Protein AF-A0A351BKU8-F1 (afdb_monomer_lite)

Foldseek 3Di:
DVVPVVVVLVVVLVVLVVVVVVLVVVVVQQVVLVVVLVVPDDPDDPDPVVSLVSGDPLQSVQVVCVVVVHPRDRDDRPCVVVSVVVVVVSVVVVVVVVVVVVVVVVVVVVD

Sequence (111 aa):
GSNSLALVMTLIIAAVYLLGALEILEFRRATSSLAEALAAIPAALPTLVDWLGRLHPSLQNPVRLRIEGERSGLPGPALTPYLVGLLVMLGMLGTFLGMVVTLDGAVAALR

Secondary structure (DSSP, 8-state):
--HHHHHHHHHHHHHHHHHHHHHHHHHHHHHHHHHHHHHT--SS-S-HHHHHTTS-HHHHHHHHHHHTT--PPP---SSHHHHHHHHHHHHHHHHHHHHHHHHHHHHHHT-

Radius of gyration: 23.95 Å; chains: 1; bounding box: 50×16×70 Å

Structure (mmCIF, N/CA/C/O backbone):
data_AF-A0A351BKU8-F1
#
_entry.id   AF-A0A351BKU8-F1
#
loop_
_atom_site.group_PDB
_atom_site.id
_atom_site.type_symbol
_atom_site.label_atom_id
_atom_site.label_alt_id
_atom_site.label_comp_id
_atom_site.label_asym_id
_atom_site.label_entity_id
_atom_site.label_seq_id
_atom_site.pdbx_PDB_ins_code
_atom_site.Cartn_x
_atom_site.Cartn_y
_atom_site.Cartn_z
_atom_site.occupancy
_atom_site.B_iso_or_equiv
_atom_site.auth_seq_id
_atom_site.auth_comp_id
_atom_site.auth_asym_id
_atom_site.auth_atom_id
_atom_site.pdbx_PDB_model_num
ATOM 1 N N . GLY A 1 1 ? 9.677 -3.053 -34.522 1.00 53.66 1 GLY A N 1
ATOM 2 C CA . GLY A 1 1 ? 8.796 -3.629 -33.487 1.00 53.66 1 GLY A CA 1
ATOM 3 C C . GLY A 1 1 ? 9.095 -3.108 -32.090 1.00 53.66 1 GLY A C 1
ATOM 4 O O . GLY A 1 1 ? 9.066 -3.898 -31.164 1.00 53.66 1 GLY A O 1
ATOM 5 N N . SER A 1 2 ? 9.352 -1.806 -31.908 1.00 58.47 2 SER A N 1
ATOM 6 C CA . SER A 1 2 ? 9.726 -1.218 -30.606 1.00 58.47 2 SER A CA 1
ATOM 7 C C . SER A 1 2 ? 8.540 -0.955 -29.664 1.00 58.47 2 SER A C 1
ATOM 9 O O . SER A 1 2 ? 8.743 -0.735 -28.476 1.00 58.47 2 SER A O 1
ATOM 11 N N . ASN A 1 3 ? 7.300 -1.001 -30.163 1.00 68.62 3 ASN A N 1
ATOM 12 C CA . ASN A 1 3 ? 6.118 -0.641 -29.376 1.00 68.62 3 ASN A CA 1
ATOM 13 C C . ASN A 1 3 ? 5.572 -1.788 -28.503 1.00 68.62 3 ASN A C 1
ATOM 15 O O . ASN A 1 3 ? 4.919 -1.533 -27.498 1.00 68.62 3 ASN A O 1
ATOM 19 N N . SER A 1 4 ? 5.833 -3.053 -28.853 1.00 82.06 4 SER A N 1
ATOM 20 C CA . SER A 1 4 ? 5.276 -4.199 -28.115 1.00 82.06 4 SER A CA 1
ATOM 21 C C . SER A 1 4 ? 5.883 -4.342 -26.719 1.00 82.06 4 SER A C 1
ATOM 23 O O . SER A 1 4 ? 5.154 -4.583 -25.763 1.00 82.06 4 SER A O 1
ATOM 25 N N . LEU A 1 5 ? 7.197 -4.144 -26.583 1.00 80.12 5 LEU A N 1
ATOM 26 C CA . LEU A 1 5 ? 7.888 -4.238 -25.295 1.00 80.12 5 LEU A CA 1
ATOM 27 C C . LEU A 1 5 ? 7.451 -3.117 -24.344 1.00 80.12 5 LEU A C 1
ATOM 29 O O . LEU A 1 5 ? 7.137 -3.387 -23.186 1.00 80.12 5 LEU A O 1
ATOM 33 N N . ALA A 1 6 ? 7.359 -1.883 -24.847 1.00 81.00 6 ALA A N 1
ATOM 34 C CA . ALA A 1 6 ? 6.854 -0.751 -24.076 1.00 81.00 6 ALA A CA 1
ATOM 35 C C . ALA A 1 6 ? 5.416 -1.002 -23.588 1.00 81.00 6 ALA A C 1
ATOM 37 O O . ALA A 1 6 ? 5.142 -0.842 -22.401 1.00 81.00 6 ALA A O 1
ATOM 38 N N . LEU A 1 7 ? 4.534 -1.494 -24.469 1.00 87.00 7 LEU A N 1
ATOM 39 C CA . LEU A 1 7 ? 3.160 -1.874 -24.123 1.00 87.00 7 LEU A CA 1
ATOM 40 C C . LEU A 1 7 ? 3.097 -2.926 -23.012 1.00 87.00 7 LEU A C 1
ATOM 42 O O . LEU A 1 7 ? 2.325 -2.769 -22.067 1.00 87.00 7 LEU A O 1
ATOM 46 N N . VAL A 1 8 ? 3.916 -3.979 -23.099 1.00 88.00 8 VAL A N 1
ATOM 47 C CA . VAL A 1 8 ? 3.980 -5.023 -22.066 1.00 88.00 8 VAL A CA 1
ATOM 48 C C . VAL A 1 8 ? 4.427 -4.432 -20.730 1.00 88.00 8 VAL A C 1
ATOM 50 O O . VAL A 1 8 ? 3.793 -4.701 -19.711 1.00 88.00 8 VAL A O 1
ATOM 53 N N . MET A 1 9 ? 5.457 -3.580 -20.716 1.00 83.44 9 MET A N 1
ATOM 54 C CA . MET A 1 9 ? 5.901 -2.925 -19.481 1.00 83.44 9 MET A CA 1
ATOM 55 C C . MET A 1 9 ? 4.814 -2.027 -18.885 1.00 83.44 9 MET A C 1
ATOM 57 O O . MET A 1 9 ? 4.569 -2.096 -17.682 1.00 83.44 9 MET A O 1
ATOM 61 N N . THR A 1 10 ? 4.115 -1.234 -19.704 1.00 88.31 10 THR A N 1
ATOM 62 C CA . THR A 1 10 ? 2.995 -0.405 -19.234 1.00 88.31 10 THR A CA 1
ATOM 63 C C . THR A 1 10 ? 1.880 -1.257 -18.631 1.00 88.31 10 THR A C 1
ATOM 65 O O . THR A 1 10 ? 1.349 -0.905 -17.580 1.00 88.31 10 THR A O 1
ATOM 68 N N . LEU A 1 11 ? 1.557 -2.398 -19.247 1.00 91.81 11 LEU A N 1
ATOM 69 C CA . LEU A 1 11 ? 0.528 -3.306 -18.743 1.00 91.81 11 LEU A CA 1
ATOM 70 C C . LEU A 1 11 ? 0.920 -3.920 -17.390 1.00 91.81 11 LEU A C 1
ATOM 72 O O . LEU A 1 11 ? 0.090 -3.990 -16.486 1.00 91.81 11 LEU A O 1
ATOM 76 N N . ILE A 1 12 ? 2.190 -4.310 -17.226 1.00 89.81 12 ILE A N 1
ATOM 77 C CA . ILE A 1 12 ? 2.714 -4.824 -15.952 1.00 89.81 12 ILE A CA 1
ATOM 78 C C . ILE A 1 12 ? 2.630 -3.740 -14.872 1.00 89.81 12 ILE A C 1
ATOM 80 O O . ILE A 1 12 ? 2.119 -4.002 -13.786 1.00 89.81 12 ILE A O 1
ATOM 84 N N . ILE A 1 13 ? 3.069 -2.513 -15.172 1.00 87.69 13 ILE A N 1
ATOM 85 C CA . ILE A 1 13 ? 2.996 -1.385 -14.231 1.00 87.69 13 ILE A CA 1
ATOM 86 C C . ILE A 1 13 ? 1.540 -1.129 -13.816 1.00 87.69 13 ILE A C 1
ATOM 88 O O . ILE A 1 13 ? 1.249 -1.012 -12.625 1.00 87.69 13 ILE A O 1
ATOM 92 N N . ALA A 1 14 ? 0.612 -1.096 -14.777 1.00 91.31 14 ALA A N 1
ATOM 93 C CA . ALA A 1 14 ? -0.810 -0.898 -14.510 1.00 91.31 14 ALA A CA 1
ATOM 94 C C . ALA A 1 14 ? -1.392 -2.004 -13.612 1.00 91.31 14 ALA A C 1
ATOM 96 O O . ALA A 1 14 ? -2.110 -1.703 -12.659 1.00 91.31 14 ALA A O 1
ATOM 97 N N . ALA A 1 15 ? -1.045 -3.271 -13.865 1.00 90.75 15 ALA A N 1
ATOM 98 C CA . ALA A 1 15 ? -1.482 -4.398 -13.044 1.00 90.75 15 ALA A CA 1
ATOM 99 C C . ALA A 1 15 ? -0.975 -4.293 -11.594 1.00 90.75 15 ALA A C 1
ATOM 101 O O . ALA A 1 15 ? -1.734 -4.522 -10.653 1.00 90.75 15 ALA A O 1
ATOM 102 N N . VAL A 1 16 ? 0.282 -3.888 -11.399 1.00 89.00 16 VAL A N 1
ATOM 103 C CA . VAL A 1 16 ? 0.878 -3.701 -10.065 1.00 89.00 16 VAL A CA 1
ATOM 104 C C . VAL A 1 16 ? 0.189 -2.569 -9.299 1.00 89.00 16 VAL A C 1
ATOM 106 O O . VAL A 1 16 ? -0.109 -2.722 -8.113 1.00 89.00 16 VAL A O 1
ATOM 109 N N . TYR A 1 17 ? -0.145 -1.464 -9.973 1.00 86.81 17 TYR A N 1
ATOM 110 C CA . TYR A 1 17 ? -0.938 -0.390 -9.369 1.00 86.81 17 TYR A CA 1
ATOM 111 C C . TYR A 1 17 ? -2.345 -0.843 -8.973 1.00 86.81 17 TYR A C 1
ATOM 113 O O . TYR A 1 17 ? -2.809 -0.497 -7.887 1.00 86.81 17 TYR A O 1
ATOM 121 N N . LEU A 1 18 ? -3.012 -1.637 -9.814 1.00 89.62 18 LEU A N 1
ATOM 122 C CA . LEU A 1 18 ? -4.325 -2.216 -9.512 1.00 89.62 18 LEU A CA 1
ATOM 123 C C . LEU A 1 18 ? -4.282 -3.097 -8.259 1.00 89.62 18 LEU A C 1
ATOM 125 O O . LEU A 1 18 ? -5.140 -2.957 -7.388 1.00 89.62 18 LEU A O 1
ATOM 129 N N . LEU A 1 19 ? -3.261 -3.947 -8.126 1.00 88.00 19 LEU A N 1
ATOM 130 C CA . LEU A 1 19 ? -3.063 -4.772 -6.931 1.00 88.00 19 LEU A CA 1
ATOM 131 C C . LEU A 1 19 ? -2.882 -3.916 -5.669 1.00 88.00 19 LEU A C 1
ATOM 133 O O . LEU A 1 19 ? -3.504 -4.195 -4.645 1.00 88.00 19 LEU A O 1
ATOM 137 N N . GLY A 1 20 ? -2.099 -2.836 -5.750 1.00 85.06 20 GLY A N 1
ATOM 138 C CA . GLY A 1 20 ? -1.934 -1.900 -4.633 1.00 85.06 20 GLY A CA 1
ATOM 139 C C . GLY A 1 20 ? -3.229 -1.164 -4.279 1.00 85.06 20 GLY A C 1
ATOM 140 O O . GLY A 1 20 ? -3.553 -1.002 -3.105 1.00 85.06 20 GLY A O 1
ATOM 141 N N . ALA A 1 21 ? -4.016 -0.764 -5.280 1.00 85.19 21 ALA A N 1
ATOM 142 C CA . ALA A 1 21 ? -5.305 -0.112 -5.060 1.00 85.19 21 ALA A CA 1
ATOM 143 C C . ALA A 1 21 ? -6.313 -1.035 -4.352 1.00 85.19 21 ALA A C 1
ATOM 145 O O . ALA A 1 21 ? -7.027 -0.584 -3.453 1.00 85.19 21 ALA A O 1
ATOM 146 N N . LEU A 1 22 ? -6.344 -2.323 -4.715 1.00 85.12 22 LEU A N 1
ATOM 147 C CA . LEU A 1 22 ? -7.181 -3.326 -4.050 1.00 85.12 22 LEU A CA 1
ATOM 148 C C . LEU A 1 22 ? -6.775 -3.5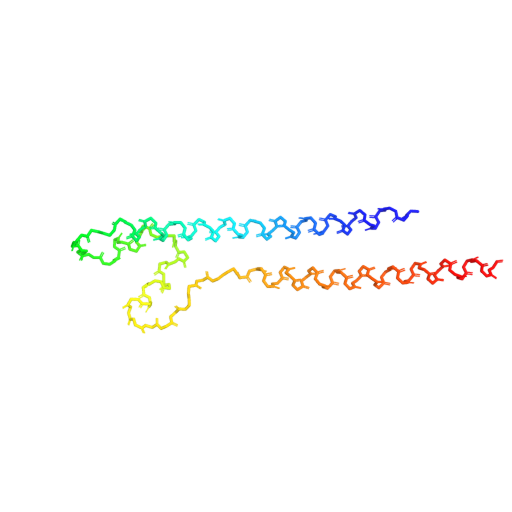25 -2.585 1.00 85.12 22 LEU A C 1
ATOM 150 O O . LEU A 1 22 ? -7.643 -3.559 -1.715 1.00 85.12 22 LEU A O 1
ATOM 154 N N . GLU A 1 23 ? -5.475 -3.578 -2.291 1.00 84.56 23 GLU A N 1
ATOM 155 C CA . GLU A 1 23 ? -4.992 -3.665 -0.910 1.00 84.56 23 GLU A CA 1
ATOM 156 C C . GLU A 1 23 ? -5.415 -2.445 -0.078 1.00 84.56 23 GLU A C 1
ATOM 158 O O . GLU A 1 23 ? -5.896 -2.592 1.047 1.00 84.56 23 GLU A O 1
ATOM 163 N N . ILE A 1 24 ? -5.284 -1.236 -0.632 1.00 83.38 24 ILE A N 1
ATOM 164 C CA . ILE A 1 24 ? -5.694 -0.002 0.053 1.00 83.38 24 ILE A CA 1
ATOM 165 C C . ILE A 1 24 ? -7.201 -0.011 0.334 1.00 83.38 24 ILE A C 1
ATOM 167 O O . ILE A 1 24 ? -7.632 0.483 1.379 1.00 83.38 24 ILE A O 1
ATOM 171 N N . LEU A 1 25 ? -8.013 -0.562 -0.572 1.00 82.88 25 LEU A N 1
ATOM 172 C CA . LEU A 1 25 ? -9.456 -0.670 -0.371 1.00 82.88 25 LEU A CA 1
ATOM 173 C C . LEU A 1 25 ? -9.791 -1.611 0.794 1.00 82.88 25 LEU A C 1
ATOM 175 O O . LEU A 1 25 ? -10.595 -1.246 1.652 1.00 82.88 25 LEU A O 1
ATOM 179 N N . GLU A 1 26 ? -9.143 -2.774 0.866 1.00 82.25 26 GLU A N 1
ATOM 180 C CA . GLU A 1 26 ? -9.290 -3.713 1.986 1.00 82.25 26 GLU A CA 1
ATOM 181 C C . GLU A 1 26 ? -8.814 -3.097 3.310 1.00 82.25 26 GLU A C 1
ATOM 183 O O . GLU A 1 26 ? -9.522 -3.143 4.319 1.00 82.25 26 GLU A O 1
ATOM 188 N N . PHE A 1 27 ? -7.669 -2.410 3.304 1.00 81.25 27 PHE A N 1
ATOM 189 C CA . PHE A 1 27 ? -7.168 -1.694 4.478 1.00 81.25 27 PHE A CA 1
ATOM 190 C C . PHE A 1 27 ? -8.141 -0.602 4.953 1.00 81.25 27 PHE A C 1
ATOM 192 O O . PHE A 1 27 ? -8.367 -0.438 6.158 1.00 81.25 27 PHE A O 1
ATOM 199 N N . ARG A 1 28 ? -8.772 0.124 4.018 1.00 79.81 28 ARG A N 1
ATOM 200 C CA . ARG A 1 28 ? -9.805 1.122 4.334 1.00 79.81 28 ARG A CA 1
ATOM 201 C C . ARG A 1 28 ? -11.046 0.482 4.947 1.00 79.81 28 ARG A C 1
ATOM 203 O O . ARG A 1 28 ? -11.545 1.035 5.920 1.00 79.81 28 ARG A O 1
ATOM 210 N N . ARG A 1 29 ? -11.509 -0.666 4.437 1.00 80.56 29 ARG A N 1
ATOM 211 C CA . ARG A 1 29 ? -12.653 -1.410 5.006 1.00 80.56 29 ARG A CA 1
ATOM 212 C C . ARG A 1 29 ? -12.375 -1.881 6.430 1.00 80.56 29 ARG A C 1
ATOM 214 O O . ARG A 1 29 ? -13.212 -1.721 7.314 1.00 80.56 29 ARG A O 1
ATOM 221 N N . ALA A 1 30 ? -11.182 -2.421 6.673 1.00 80.88 30 ALA A N 1
ATOM 222 C CA . ALA A 1 30 ? -10.776 -2.809 8.017 1.00 80.88 30 ALA A CA 1
ATOM 223 C C . ALA A 1 30 ? -10.763 -1.584 8.951 1.00 80.88 30 ALA A C 1
ATOM 225 O O . ALA A 1 30 ? -11.404 -1.596 10.002 1.00 80.88 30 ALA A O 1
ATOM 226 N N . THR A 1 31 ? -10.117 -0.493 8.534 1.00 80.81 31 THR A N 1
ATOM 227 C CA . THR A 1 31 ? -10.022 0.739 9.333 1.00 80.81 31 THR A CA 1
ATOM 228 C C . THR A 1 31 ? -11.389 1.384 9.592 1.00 80.81 31 THR A C 1
ATOM 230 O O . THR A 1 31 ? -11.628 1.861 10.701 1.00 80.81 31 THR A O 1
ATOM 233 N N . SER A 1 32 ? -12.312 1.370 8.623 1.00 78.69 32 SER A N 1
ATOM 234 C CA . SER A 1 32 ? -13.665 1.904 8.822 1.00 78.69 32 SER A CA 1
ATOM 235 C C . SER A 1 32 ? -14.460 1.071 9.823 1.00 78.69 32 SER A C 1
ATOM 237 O O . SER A 1 32 ? -15.081 1.652 10.706 1.00 78.69 32 SER A O 1
ATOM 239 N N . SER A 1 33 ? -14.363 -0.266 9.770 1.00 81.06 33 SER A N 1
ATOM 240 C CA . SER A 1 33 ? -15.017 -1.140 10.759 1.00 81.06 33 SER A CA 1
ATOM 241 C C . SER A 1 33 ? -14.545 -0.850 12.189 1.00 81.06 33 SER A C 1
ATOM 243 O O . SER A 1 33 ? -15.334 -0.873 13.130 1.00 81.06 33 SER A O 1
ATOM 245 N N . LEU A 1 34 ? -13.264 -0.502 12.350 1.00 79.88 34 LEU A N 1
ATOM 246 C CA . LEU A 1 34 ? -12.698 -0.099 13.632 1.00 79.88 34 LEU A CA 1
ATOM 247 C C . LEU A 1 34 ? -13.233 1.257 14.092 1.00 79.88 34 LEU A C 1
ATOM 249 O O . LEU A 1 34 ? -13.626 1.387 15.248 1.00 79.88 34 LEU A O 1
ATOM 253 N N . ALA A 1 35 ? -13.276 2.247 13.196 1.00 81.19 35 ALA A N 1
ATOM 254 C CA . ALA A 1 35 ? -13.815 3.571 13.498 1.00 81.19 35 ALA A CA 1
ATOM 255 C C . ALA A 1 35 ? -15.298 3.508 13.903 1.00 81.19 35 ALA A C 1
ATOM 257 O O . ALA A 1 35 ? -15.691 4.127 14.891 1.00 81.19 35 ALA A O 1
ATOM 258 N N . GLU A 1 36 ? -16.103 2.718 13.191 1.00 83.38 36 GLU A N 1
ATOM 259 C CA . GLU A 1 36 ? -17.515 2.490 13.510 1.00 83.38 36 GLU A CA 1
ATOM 260 C C . GLU A 1 36 ? -17.687 1.777 14.858 1.00 83.38 36 GLU A C 1
ATOM 262 O O . GLU A 1 36 ? -18.473 2.221 15.696 1.00 83.38 36 GLU A O 1
ATOM 267 N N . ALA A 1 37 ? -16.916 0.715 15.117 1.00 81.12 37 ALA A N 1
ATOM 268 C CA . ALA A 1 37 ? -16.976 -0.012 16.385 1.00 81.12 37 ALA A CA 1
ATOM 269 C C . ALA A 1 37 ? -16.551 0.850 17.586 1.00 81.12 37 ALA A C 1
ATOM 271 O O . ALA A 1 37 ? -17.129 0.708 18.664 1.00 81.12 37 ALA A O 1
ATOM 272 N N . LEU A 1 38 ? -15.574 1.749 17.404 1.00 81.44 38 LEU A N 1
ATOM 273 C CA . LEU A 1 38 ? -15.148 2.734 18.406 1.00 81.44 38 LEU A CA 1
ATOM 274 C C . LEU A 1 38 ? -16.208 3.814 18.653 1.00 81.44 38 LEU A C 1
ATOM 276 O O . LEU A 1 38 ? -16.424 4.205 19.797 1.00 81.44 38 LEU A O 1
ATOM 280 N N . ALA A 1 39 ? -16.885 4.289 17.606 1.00 81.06 39 ALA A N 1
ATOM 281 C CA . ALA A 1 39 ? -17.957 5.274 17.741 1.00 81.06 39 ALA A CA 1
ATOM 282 C C . ALA A 1 39 ? -19.203 4.692 18.434 1.00 81.06 39 ALA A C 1
ATOM 284 O O . ALA A 1 39 ? -19.924 5.411 19.122 1.00 81.06 39 ALA A O 1
ATOM 285 N 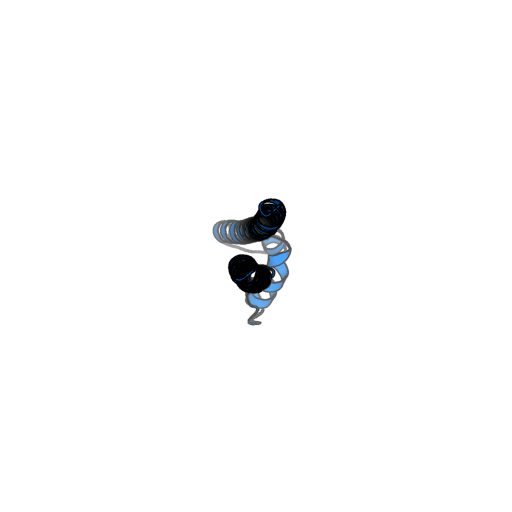N . ALA A 1 40 ? -19.441 3.388 18.279 1.00 79.44 40 ALA A N 1
ATOM 286 C CA . ALA A 1 40 ? -20.591 2.676 18.826 1.00 79.44 40 ALA A CA 1
ATOM 287 C C . ALA A 1 40 ? -20.293 1.926 20.142 1.00 79.44 40 ALA A C 1
ATOM 289 O O . ALA A 1 40 ? -20.928 0.903 20.410 1.00 79.44 40 ALA A O 1
ATOM 290 N N . ILE A 1 41 ? -19.334 2.393 20.955 1.00 76.88 41 ILE A N 1
ATOM 291 C CA . ILE A 1 41 ? -19.008 1.800 22.265 1.00 76.88 41 ILE A CA 1
ATOM 292 C C . ILE A 1 41 ? -20.142 2.095 23.268 1.00 76.88 41 ILE A C 1
ATOM 294 O O . ILE A 1 41 ? -20.344 3.256 23.629 1.00 76.88 41 ILE A O 1
ATOM 298 N N . PRO A 1 42 ? -20.892 1.083 23.751 1.00 71.81 42 PRO A N 1
ATOM 299 C CA . PRO A 1 42 ? -21.879 1.292 24.807 1.00 71.81 42 PRO A CA 1
ATOM 300 C C . PRO A 1 42 ? -21.216 1.618 26.155 1.00 71.81 42 PRO A C 1
ATOM 302 O O . PRO A 1 42 ? -20.120 1.154 26.454 1.00 71.81 42 PRO A O 1
ATOM 305 N N . ALA A 1 43 ? -21.912 2.376 27.009 1.00 66.62 43 ALA A N 1
ATOM 306 C CA . ALA A 1 43 ? -21.411 2.786 28.329 1.00 66.62 43 ALA A CA 1
ATOM 307 C C . ALA A 1 43 ? -21.143 1.607 29.290 1.00 66.62 43 ALA A C 1
ATOM 309 O O . ALA A 1 43 ? -20.357 1.735 30.225 1.00 66.62 43 ALA A O 1
ATOM 310 N N . ALA A 1 44 ? -21.769 0.454 29.042 1.00 65.81 44 ALA A N 1
ATOM 311 C CA . ALA A 1 44 ? -21.456 -0.813 29.686 1.00 65.81 44 ALA A CA 1
ATOM 312 C C . ALA A 1 44 ? -21.148 -1.847 28.596 1.00 65.81 44 ALA A C 1
ATOM 314 O O . ALA A 1 44 ? -22.045 -2.231 27.845 1.00 65.81 44 ALA A O 1
ATO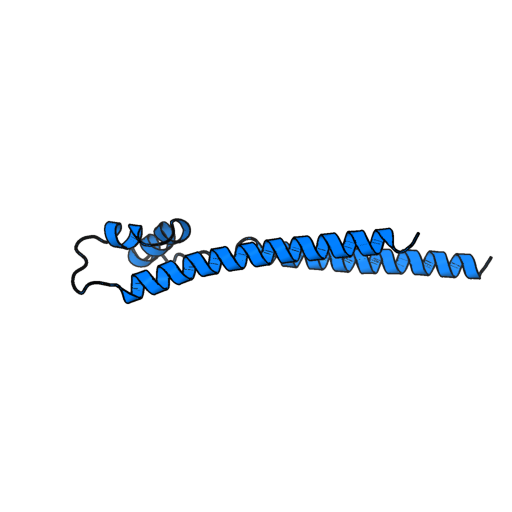M 315 N N . LEU A 1 45 ? -19.889 -2.286 28.494 1.00 68.94 45 LEU A N 1
ATOM 316 C CA . LEU A 1 45 ? -19.510 -3.454 27.694 1.00 68.94 45 LEU A CA 1
ATOM 317 C C . LEU A 1 45 ? -19.603 -4.698 28.588 1.00 68.94 45 LEU A C 1
ATOM 319 O O . LEU A 1 45 ? -18.707 -4.910 29.404 1.00 68.94 45 LEU A O 1
ATOM 323 N N . PRO A 1 46 ? -20.649 -5.532 28.457 1.00 67.00 46 PRO A N 1
ATOM 324 C CA . PRO A 1 46 ? -20.744 -6.759 29.239 1.00 67.00 46 PRO A CA 1
ATOM 325 C C . PRO A 1 46 ? -19.710 -7.802 28.795 1.00 67.00 46 PRO A C 1
ATOM 327 O O . PRO A 1 46 ? -19.280 -8.623 29.601 1.00 67.00 46 PRO A O 1
ATOM 330 N N . THR A 1 47 ? -19.297 -7.802 27.522 1.00 76.75 47 THR A N 1
ATOM 331 C CA . THR A 1 47 ? -18.341 -8.787 27.000 1.00 76.75 47 THR A CA 1
ATOM 332 C C . THR A 1 47 ? -17.516 -8.205 25.857 1.00 76.75 47 THR A C 1
ATOM 334 O O . THR A 1 47 ? -18.050 -7.701 24.871 1.00 76.75 47 THR A O 1
ATOM 337 N N . LEU A 1 48 ? -16.189 -8.299 25.976 1.00 77.12 48 LEU A N 1
ATOM 338 C CA . LEU A 1 48 ? -15.255 -7.816 24.957 1.00 77.12 48 LEU A CA 1
ATOM 339 C C . LEU A 1 48 ? -15.383 -8.593 23.633 1.00 77.12 48 LEU A C 1
ATOM 341 O O . LEU A 1 48 ? -15.189 -8.024 22.562 1.00 77.12 48 LEU A O 1
ATOM 345 N N . VAL A 1 49 ? -15.746 -9.878 23.705 1.00 79.56 49 VAL A N 1
ATOM 346 C CA . VAL A 1 49 ? -15.884 -10.772 22.543 1.00 79.56 49 VAL A CA 1
ATOM 347 C C . VAL A 1 49 ? -16.997 -10.326 21.589 1.00 79.56 49 VAL A C 1
ATOM 349 O O . VAL A 1 49 ? -16.795 -10.338 20.377 1.00 79.56 49 VAL A O 1
ATOM 352 N N . ASP A 1 50 ? -18.125 -9.846 22.120 1.00 81.12 50 ASP A N 1
ATOM 353 C CA . ASP A 1 50 ? -19.269 -9.396 21.314 1.00 81.12 50 ASP A CA 1
ATOM 354 C C . ASP A 1 50 ? -18.964 -8.091 20.578 1.00 81.12 50 ASP A C 1
ATOM 356 O O . ASP A 1 50 ? -19.430 -7.861 19.461 1.00 81.12 50 ASP A O 1
ATOM 360 N N . TRP A 1 51 ? -18.155 -7.229 21.198 1.00 82.38 51 TRP A N 1
ATOM 361 C CA . TRP A 1 51 ? -17.674 -6.006 20.566 1.00 82.38 51 TRP A CA 1
ATOM 362 C C . TRP A 1 51 ? -16.588 -6.304 19.521 1.00 82.38 51 TRP A C 1
ATOM 364 O O . TRP A 1 51 ? -16.663 -5.789 18.406 1.00 82.38 51 TRP A O 1
ATOM 374 N N . LEU A 1 52 ? -15.642 -7.205 19.825 1.00 81.94 52 LEU A N 1
ATOM 375 C CA . LEU A 1 52 ? -14.636 -7.689 18.870 1.00 81.94 52 LEU A CA 1
ATOM 376 C C . LEU A 1 52 ? -15.283 -8.331 17.634 1.00 81.94 52 LEU A C 1
ATOM 378 O O . LEU A 1 52 ? -14.797 -8.127 16.527 1.00 81.94 52 LEU A O 1
ATOM 382 N N . GLY A 1 53 ? -16.401 -9.045 17.792 1.00 79.88 53 GLY A N 1
ATOM 383 C CA . GLY A 1 53 ? -17.133 -9.662 16.681 1.00 79.88 53 GLY A CA 1
ATOM 384 C C . GLY A 1 53 ? -17.665 -8.674 15.632 1.00 79.88 53 GLY A C 1
ATOM 385 O O . GLY A 1 53 ? -17.941 -9.082 14.507 1.00 79.88 53 GLY A O 1
ATOM 386 N N . ARG A 1 54 ? -17.774 -7.377 15.962 1.00 79.50 54 ARG A N 1
ATOM 387 C CA . ARG A 1 54 ? -18.180 -6.311 15.023 1.00 79.50 54 ARG A CA 1
ATOM 388 C C . ARG A 1 54 ? -17.022 -5.773 14.183 1.00 79.50 54 ARG A C 1
ATOM 390 O O . ARG A 1 54 ? -17.254 -5.091 13.189 1.00 79.50 54 ARG A O 1
ATOM 397 N N . LEU A 1 55 ? -15.784 -6.056 14.583 1.00 80.31 55 LEU A N 1
ATOM 398 C CA . LEU A 1 55 ? -14.590 -5.665 13.846 1.00 80.31 55 LEU A CA 1
ATOM 399 C C . LEU A 1 55 ? -14.314 -6.646 12.711 1.00 80.31 55 LEU A C 1
ATOM 401 O O . LEU A 1 55 ? -14.586 -7.846 12.816 1.00 80.31 55 LEU A O 1
ATOM 405 N N . HIS A 1 56 ? -13.676 -6.144 11.654 1.00 77.88 56 HIS A N 1
ATOM 406 C CA . HIS A 1 56 ? -13.165 -6.993 10.585 1.00 77.88 56 HIS A CA 1
ATOM 407 C C . HIS A 1 56 ? -12.261 -8.113 11.153 1.00 77.88 56 HIS A C 1
ATOM 409 O O . HIS A 1 56 ? -11.434 -7.824 12.025 1.00 77.88 56 HIS A O 1
ATOM 415 N N . PRO A 1 57 ? -12.347 -9.371 10.668 1.00 78.81 57 PRO A N 1
ATOM 416 C CA . PRO A 1 57 ? -11.593 -10.507 11.216 1.00 78.81 57 PRO A CA 1
ATOM 417 C C . PRO A 1 57 ? -10.081 -10.275 11.327 1.00 78.81 57 PRO A C 1
ATOM 419 O O . PRO A 1 57 ? -9.452 -10.731 12.280 1.00 78.81 57 PRO A O 1
ATOM 422 N N . SER A 1 58 ? -9.498 -9.504 10.400 1.00 78.81 58 SER A N 1
ATOM 423 C CA . SER A 1 58 ? -8.074 -9.136 10.437 1.00 78.81 58 SER A CA 1
ATOM 424 C C . SER A 1 58 ? -7.685 -8.267 11.642 1.00 78.81 58 SER A C 1
ATOM 426 O O . SER A 1 58 ? -6.517 -8.249 12.022 1.00 78.81 58 SER A O 1
ATOM 428 N N . LEU A 1 59 ? -8.641 -7.562 12.257 1.00 76.06 59 LEU A N 1
ATOM 429 C CA . LEU A 1 59 ? -8.418 -6.650 13.380 1.00 76.06 59 LEU A CA 1
ATOM 430 C C . LEU A 1 59 ? -8.747 -7.255 14.747 1.00 76.06 59 LEU A C 1
ATOM 432 O O . LEU A 1 59 ? -8.270 -6.743 15.756 1.00 76.06 59 LEU A O 1
ATOM 436 N N . GLN A 1 60 ? -9.501 -8.353 14.810 1.00 81.69 60 GLN A N 1
ATOM 437 C CA . GLN A 1 60 ? -9.960 -8.922 16.083 1.00 81.69 60 GLN A CA 1
ATOM 438 C C . GLN A 1 60 ? -8.797 -9.363 16.986 1.00 81.69 60 GLN A C 1
ATOM 440 O O . GLN A 1 60 ? -8.730 -8.981 18.152 1.00 81.69 60 GLN A O 1
ATOM 445 N N . ASN A 1 61 ? -7.849 -10.133 16.445 1.00 78.81 61 ASN A N 1
ATOM 446 C CA . ASN A 1 61 ? -6.677 -10.602 17.189 1.00 78.81 61 ASN A CA 1
ATOM 447 C C . ASN A 1 61 ? -5.734 -9.461 17.643 1.00 78.81 61 ASN A C 1
ATOM 449 O O . ASN A 1 61 ? -5.421 -9.402 18.830 1.00 78.81 61 ASN A O 1
ATOM 453 N N . PRO A 1 62 ? -5.299 -8.530 16.768 1.00 79.38 62 PRO A N 1
ATOM 454 C CA . PRO A 1 62 ? -4.417 -7.437 17.183 1.00 79.38 62 PRO A CA 1
ATOM 455 C C . PRO A 1 62 ? -5.089 -6.458 18.158 1.00 79.38 62 PRO A C 1
ATOM 457 O O . PRO A 1 62 ? -4.424 -5.962 19.064 1.00 79.38 62 PRO A O 1
ATOM 460 N N . VAL A 1 63 ? -6.400 -6.210 18.035 1.00 80.25 63 VAL A N 1
ATOM 461 C CA . VAL A 1 63 ? -7.141 -5.386 19.006 1.00 80.25 63 VAL A CA 1
ATOM 462 C C . VAL 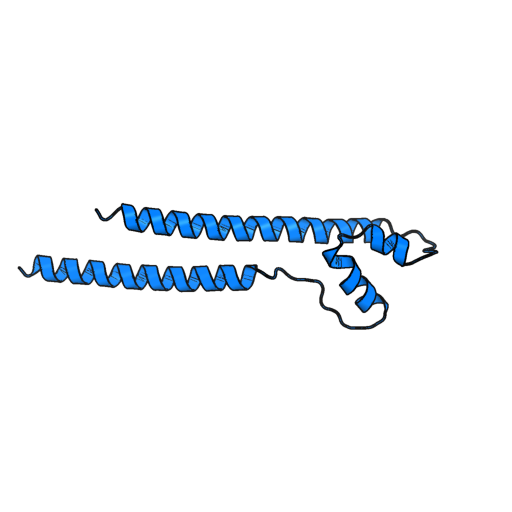A 1 63 ? -7.253 -6.096 20.356 1.00 80.25 63 VAL A C 1
ATOM 464 O O . VAL A 1 63 ? -7.005 -5.461 21.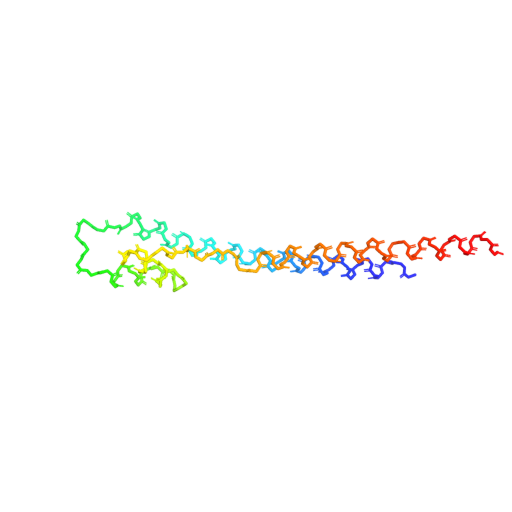378 1.00 80.25 63 VAL A O 1
ATOM 467 N N . ARG A 1 64 ? -7.539 -7.406 20.380 1.00 81.81 64 ARG A N 1
ATOM 468 C CA . ARG A 1 64 ? -7.552 -8.204 21.616 1.00 81.81 64 ARG A CA 1
ATOM 469 C C . ARG A 1 64 ? -6.207 -8.147 22.343 1.00 81.81 64 ARG A C 1
ATOM 471 O O . ARG A 1 64 ? -6.179 -7.748 23.501 1.00 81.81 64 ARG A O 1
ATOM 478 N N . LEU A 1 65 ? -5.107 -8.440 21.645 1.00 80.88 65 LEU A N 1
ATOM 479 C CA . LEU A 1 65 ? -3.754 -8.394 22.215 1.00 80.88 65 LEU A CA 1
ATOM 480 C C . LEU A 1 65 ? -3.421 -7.009 22.785 1.00 80.88 65 LEU A C 1
ATOM 482 O O . LEU A 1 65 ? -2.831 -6.895 23.855 1.00 80.88 65 LEU A O 1
ATOM 486 N N . ARG A 1 66 ? -3.855 -5.941 22.106 1.00 79.06 66 ARG A N 1
ATOM 487 C CA . ARG A 1 66 ? -3.623 -4.564 22.554 1.00 79.06 66 ARG A CA 1
ATOM 488 C C . ARG A 1 66 ? -4.436 -4.179 23.789 1.00 79.06 66 ARG A C 1
ATOM 490 O O . ARG A 1 66 ? -3.961 -3.368 24.581 1.00 79.06 66 ARG A O 1
ATOM 497 N N . ILE A 1 67 ? -5.624 -4.758 23.964 1.00 80.00 67 ILE A N 1
ATOM 498 C CA . ILE A 1 67 ? -6.447 -4.608 25.175 1.00 80.00 67 ILE A CA 1
ATOM 499 C C . ILE A 1 67 ? -5.875 -5.444 26.328 1.00 80.00 67 ILE A C 1
ATOM 501 O O . ILE A 1 67 ? -5.871 -4.987 27.466 1.00 80.00 67 ILE A O 1
ATOM 505 N N . GLU A 1 68 ? -5.325 -6.620 26.029 1.00 81.88 68 GLU A N 1
ATOM 506 C CA . GLU A 1 68 ? -4.632 -7.499 26.985 1.00 81.88 68 GLU A CA 1
ATOM 507 C C . GLU A 1 68 ? -3.245 -6.965 27.406 1.00 81.88 68 GLU A C 1
ATOM 509 O O . GLU A 1 68 ? -2.595 -7.534 28.279 1.00 81.88 68 GLU A O 1
ATOM 514 N N . GLY A 1 69 ? -2.805 -5.833 26.844 1.00 71.56 69 GLY A N 1
ATOM 515 C CA . GLY A 1 69 ? -1.565 -5.146 27.217 1.00 71.56 69 GLY A CA 1
ATOM 516 C C . GLY A 1 69 ? -0.336 -5.565 26.409 1.00 71.56 69 GLY A C 1
ATOM 517 O O . GLY A 1 69 ? 0.746 -5.003 26.605 1.00 71.56 69 GLY A O 1
ATOM 518 N N . GLU A 1 70 ? -0.481 -6.480 25.452 1.00 68.94 70 GLU A N 1
ATOM 519 C CA . GLU A 1 70 ? 0.580 -6.796 24.505 1.00 68.94 70 GLU A CA 1
ATOM 520 C C . GLU A 1 70 ? 0.653 -5.729 23.406 1.00 68.94 70 GLU A C 1
ATOM 522 O O . GLU A 1 70 ? -0.335 -5.370 22.759 1.00 68.94 70 GLU A O 1
ATOM 527 N N . ARG A 1 71 ? 1.854 -5.190 23.160 1.00 58.72 71 ARG A N 1
ATOM 528 C CA . ARG A 1 71 ? 2.087 -4.213 22.085 1.00 58.72 71 ARG A CA 1
ATOM 529 C C . ARG A 1 71 ? 2.040 -4.901 20.720 1.00 58.72 71 ARG A C 1
ATOM 531 O O . ARG A 1 71 ? 3.062 -5.085 20.070 1.00 58.72 71 ARG A O 1
ATOM 538 N N . SER A 1 72 ? 0.840 -5.225 20.260 1.00 62.38 72 SER A N 1
ATOM 539 C CA . SER A 1 72 ? 0.581 -5.615 18.880 1.00 62.38 72 SER A CA 1
ATOM 540 C C . SER A 1 72 ? 0.453 -4.359 18.014 1.00 62.38 72 SER A C 1
ATOM 542 O O . SER A 1 72 ? -0.275 -3.415 18.359 1.00 62.38 72 SER A O 1
ATOM 544 N N . GLY A 1 73 ? 1.213 -4.303 16.919 1.00 63.66 73 GLY A N 1
ATOM 545 C CA . GLY A 1 73 ? 0.989 -3.321 15.862 1.00 63.66 73 GLY A CA 1
ATOM 546 C C . GLY A 1 73 ? -0.313 -3.648 15.135 1.00 63.66 73 GLY A C 1
ATOM 547 O O . GLY A 1 73 ? -0.599 -4.815 14.874 1.00 63.66 73 GLY A O 1
ATOM 548 N N . LEU A 1 74 ? -1.108 -2.629 14.807 1.00 63.19 74 LEU A N 1
ATOM 549 C CA . LEU A 1 74 ? -2.248 -2.828 13.915 1.00 63.19 74 LEU A CA 1
ATOM 550 C C . LEU A 1 74 ? -1.727 -3.346 12.562 1.00 63.19 74 LEU A C 1
ATOM 552 O O . LEU A 1 74 ? -0.661 -2.900 12.126 1.00 63.19 74 LEU A O 1
ATOM 556 N N . PRO A 1 75 ? -2.434 -4.284 11.911 1.00 66.00 75 PRO A N 1
ATOM 557 C CA . PRO A 1 75 ? -1.985 -4.864 10.655 1.00 66.00 75 PRO A CA 1
ATOM 558 C C . PRO A 1 75 ? -1.885 -3.750 9.615 1.00 66.00 75 PRO A C 1
ATOM 560 O O . PRO A 1 75 ? -2.889 -3.142 9.253 1.00 66.00 75 PRO A O 1
ATOM 563 N N . GLY A 1 76 ? -0.659 -3.440 9.194 1.00 71.00 76 GLY A N 1
ATOM 564 C CA . GLY A 1 76 ? -0.393 -2.492 8.118 1.00 71.00 76 GLY A CA 1
ATOM 565 C C . GLY A 1 76 ? -0.575 -3.135 6.739 1.00 71.00 76 GLY A C 1
ATOM 566 O O . GLY A 1 76 ? -0.737 -4.354 6.649 1.00 71.00 76 GLY A O 1
ATOM 567 N N . PRO A 1 77 ? -0.517 -2.337 5.660 1.00 69.88 77 PRO A N 1
ATOM 568 C CA . PRO A 1 77 ? -0.479 -2.858 4.296 1.00 69.88 77 PRO A CA 1
ATOM 569 C C . PRO A 1 77 ? 0.728 -3.792 4.131 1.00 69.88 77 PRO A C 1
ATOM 571 O O . PRO A 1 77 ? 1.876 -3.363 4.262 1.00 69.88 77 PRO A O 1
ATOM 574 N N . ALA A 1 78 ? 0.472 -5.078 3.903 1.00 75.12 78 ALA A N 1
ATOM 575 C CA . ALA A 1 78 ? 1.496 -6.117 3.861 1.00 75.12 78 ALA A CA 1
ATOM 576 C C . ALA A 1 78 ? 2.148 -6.235 2.474 1.00 75.12 78 ALA A C 1
ATOM 578 O O . ALA A 1 78 ? 3.333 -6.539 2.382 1.00 75.12 78 ALA A O 1
ATOM 579 N N . LEU A 1 79 ? 1.395 -5.980 1.402 1.00 71.81 79 LEU A N 1
ATOM 580 C CA . LEU A 1 79 ? 1.815 -6.087 0.004 1.00 71.81 79 LEU A CA 1
ATOM 581 C C . LEU A 1 79 ? 2.451 -4.794 -0.511 1.00 71.81 79 LEU A C 1
ATOM 583 O O . LEU A 1 79 ? 3.335 -4.857 -1.360 1.00 71.81 79 LEU A O 1
ATOM 587 N N . THR A 1 80 ? 2.064 -3.632 0.016 1.00 80.44 80 THR A N 1
ATOM 588 C CA . THR A 1 80 ? 2.540 -2.320 -0.450 1.00 80.44 80 THR A CA 1
ATOM 589 C C . THR A 1 80 ? 4.075 -2.224 -0.532 1.00 80.44 80 THR A C 1
ATOM 591 O O . THR A 1 80 ? 4.566 -1.814 -1.587 1.00 80.44 80 THR A O 1
ATOM 594 N N . PRO A 1 81 ? 4.873 -2.650 0.474 1.00 83.81 81 PRO A N 1
ATOM 595 C CA . PRO A 1 81 ? 6.335 -2.618 0.364 1.00 83.81 81 PRO A CA 1
ATOM 596 C C . PRO A 1 81 ? 6.874 -3.500 -0.773 1.00 83.81 81 PRO A C 1
ATOM 598 O O . PRO A 1 81 ? 7.813 -3.110 -1.467 1.00 83.81 81 PRO A O 1
ATOM 601 N N . TYR A 1 82 ? 6.263 -4.665 -1.003 1.00 84.62 82 TYR A N 1
ATOM 602 C CA . TYR A 1 82 ? 6.657 -5.579 -2.077 1.00 84.62 82 TYR A CA 1
ATOM 603 C C . TYR A 1 82 ? 6.296 -5.029 -3.456 1.00 84.62 82 TYR A C 1
ATOM 605 O O . TYR A 1 82 ? 7.109 -5.118 -4.373 1.00 84.62 82 TYR A O 1
ATOM 613 N N . LEU A 1 83 ? 5.114 -4.421 -3.603 1.00 85.62 83 LEU A N 1
ATOM 614 C CA . LEU A 1 83 ? 4.690 -3.783 -4.853 1.00 85.62 83 LEU A CA 1
ATOM 615 C C . LEU A 1 83 ? 5.603 -2.603 -5.200 1.00 85.62 83 LEU A C 1
ATOM 617 O O . LEU A 1 83 ? 6.026 -2.481 -6.347 1.00 85.62 83 LEU A O 1
ATOM 621 N N . VAL A 1 84 ? 5.970 -1.781 -4.210 1.00 88.25 84 VAL A N 1
ATOM 622 C CA . VAL A 1 84 ? 6.953 -0.702 -4.391 1.00 88.25 84 VAL A CA 1
ATOM 623 C C . VAL A 1 84 ? 8.303 -1.276 -4.818 1.00 88.25 84 VAL A C 1
ATOM 625 O O . VAL A 1 84 ? 8.858 -0.827 -5.818 1.00 88.25 84 VAL A O 1
ATOM 628 N N . GLY A 1 85 ? 8.814 -2.297 -4.124 1.00 89.06 85 GLY A N 1
ATOM 629 C CA . GLY A 1 85 ? 10.074 -2.950 -4.488 1.00 89.06 85 GLY A CA 1
ATOM 630 C C . GLY A 1 85 ? 10.064 -3.504 -5.916 1.00 89.06 85 GLY A C 1
ATOM 631 O O . GLY A 1 85 ? 10.997 -3.267 -6.680 1.00 89.06 85 GLY A O 1
ATOM 632 N N . LEU A 1 86 ? 8.978 -4.172 -6.309 1.00 88.25 86 LEU A N 1
ATOM 633 C CA . LEU A 1 86 ? 8.792 -4.706 -7.656 1.00 88.25 86 LEU A CA 1
ATOM 634 C C . LEU A 1 86 ? 8.749 -3.594 -8.711 1.00 88.25 86 LEU A C 1
ATOM 636 O O . LEU A 1 86 ? 9.395 -3.733 -9.748 1.00 88.25 86 LEU A O 1
ATOM 640 N N . LEU A 1 87 ? 8.060 -2.478 -8.447 1.00 89.00 87 LEU A N 1
ATOM 641 C CA . LEU A 1 87 ? 8.051 -1.313 -9.342 1.00 89.00 87 LEU A CA 1
ATOM 642 C C . LEU A 1 87 ? 9.446 -0.704 -9.505 1.00 89.00 87 LEU A C 1
ATOM 644 O O . LEU A 1 87 ? 9.817 -0.347 -10.621 1.00 89.00 87 LEU A O 1
ATOM 648 N N . VAL A 1 88 ? 10.240 -0.622 -8.431 1.00 93.31 88 VAL A N 1
ATOM 649 C CA . VAL A 1 88 ? 11.631 -0.146 -8.520 1.00 93.31 88 VAL A CA 1
ATOM 650 C C . VAL A 1 88 ? 12.464 -1.088 -9.386 1.00 93.31 88 VAL A C 1
ATOM 652 O O . VAL A 1 88 ? 13.148 -0.625 -10.298 1.00 93.31 88 VAL A O 1
ATOM 655 N N . MET A 1 89 ? 12.388 -2.403 -9.149 1.00 93.38 89 MET A N 1
ATOM 656 C CA . MET A 1 89 ? 13.117 -3.389 -9.960 1.00 93.38 89 MET A CA 1
ATOM 657 C C . MET A 1 89 ? 12.710 -3.313 -11.433 1.00 93.38 89 MET A C 1
ATOM 659 O O . MET A 1 89 ? 13.564 -3.347 -12.319 1.00 93.38 89 MET A O 1
ATOM 663 N N . LEU A 1 90 ? 11.414 -3.144 -11.699 1.00 90.56 90 LEU A N 1
ATOM 664 C CA . LEU A 1 90 ? 10.882 -2.991 -13.046 1.00 90.56 90 LEU A CA 1
ATOM 665 C C . LEU A 1 90 ? 11.360 -1.693 -13.714 1.00 90.56 90 LEU A C 1
ATOM 667 O O . LEU A 1 90 ? 11.695 -1.703 -14.897 1.00 90.56 90 LEU A O 1
ATOM 671 N N . GLY A 1 91 ? 11.451 -0.595 -12.960 1.00 88.88 91 GLY A N 1
ATOM 672 C CA . GLY A 1 91 ? 12.023 0.666 -13.431 1.00 88.88 91 GLY A CA 1
ATOM 673 C C . GLY A 1 91 ? 13.499 0.525 -13.804 1.00 88.88 91 GLY A C 1
ATOM 674 O O . GLY A 1 91 ? 13.902 0.950 -14.885 1.00 88.88 91 GLY A O 1
ATOM 675 N N . MET A 1 92 ? 14.294 -0.145 -12.964 1.00 94.19 92 MET A N 1
ATOM 676 C CA . MET A 1 92 ? 15.704 -0.419 -13.271 1.00 94.19 92 MET A CA 1
ATOM 677 C C . MET A 1 92 ? 15.864 -1.310 -14.509 1.00 94.19 92 MET A C 1
ATOM 679 O O . MET A 1 92 ? 16.729 -1.041 -15.342 1.00 94.19 92 MET A O 1
ATOM 683 N N . LEU A 1 93 ? 15.004 -2.321 -14.674 1.00 90.50 93 LEU A N 1
ATOM 684 C CA . LEU A 1 93 ? 14.972 -3.156 -15.877 1.00 90.50 93 LEU A CA 1
ATOM 685 C C . LEU A 1 93 ? 14.642 -2.333 -17.131 1.00 90.50 93 LEU A C 1
ATOM 687 O O . LEU A 1 93 ? 15.277 -2.516 -18.167 1.00 90.50 93 LEU A O 1
ATOM 691 N N . GLY A 1 94 ? 13.687 -1.404 -17.036 1.00 87.50 94 GLY A N 1
ATOM 692 C CA . GLY A 1 94 ? 13.336 -0.495 -18.128 1.00 87.50 94 GLY A CA 1
ATOM 693 C C . GLY A 1 94 ? 14.515 0.379 -18.558 1.00 87.50 94 GLY A C 1
ATOM 694 O O . GLY A 1 94 ? 14.814 0.468 -19.748 1.00 87.50 94 GLY A O 1
ATOM 695 N N . THR A 1 95 ? 15.241 0.958 -17.597 1.00 91.00 95 THR A N 1
ATOM 696 C CA . THR A 1 95 ? 16.454 1.745 -17.877 1.00 91.00 95 THR A CA 1
ATOM 697 C C . THR A 1 95 ? 17.543 0.891 -18.524 1.00 91.00 95 THR A C 1
ATOM 699 O O . THR A 1 95 ? 18.168 1.320 -19.493 1.00 91.00 95 THR A O 1
ATOM 702 N N . PHE A 1 96 ? 17.749 -0.333 -18.031 1.00 90.19 96 PHE A N 1
ATOM 703 C CA . PHE A 1 96 ? 18.712 -1.269 -18.608 1.00 90.19 96 PHE A CA 1
ATOM 704 C C . PHE A 1 96 ? 18.385 -1.600 -20.070 1.00 90.19 96 PHE A C 1
ATOM 706 O O . PHE A 1 96 ? 19.242 -1.463 -20.941 1.00 90.19 96 PHE A O 1
ATOM 713 N N . LEU A 1 97 ? 17.132 -1.962 -20.359 1.00 87.56 97 LEU A N 1
ATOM 714 C CA . LEU A 1 97 ? 16.672 -2.244 -21.721 1.00 87.56 97 LEU A CA 1
ATOM 715 C C . LEU A 1 97 ? 16.788 -1.017 -22.633 1.00 87.56 97 LEU A C 1
ATOM 717 O O . LEU A 1 97 ? 17.203 -1.151 -23.783 1.00 87.56 97 LEU A O 1
ATOM 721 N N . GLY A 1 98 ? 16.478 0.177 -22.119 1.00 86.88 98 GLY A N 1
ATOM 722 C CA . GLY A 1 98 ? 16.663 1.433 -22.845 1.00 86.88 98 GLY A CA 1
ATOM 723 C C . GLY A 1 98 ? 18.114 1.640 -23.283 1.00 86.88 98 GLY A C 1
ATOM 724 O O . GLY A 1 98 ? 18.360 1.947 -24.448 1.00 86.88 98 GLY A O 1
ATOM 725 N N . MET A 1 99 ? 19.077 1.387 -22.391 1.00 93.12 99 MET A N 1
ATOM 726 C CA . MET A 1 99 ? 20.504 1.474 -22.724 1.00 93.12 99 MET A CA 1
ATOM 727 C C . MET A 1 99 ? 20.919 0.466 -23.805 1.00 93.12 99 MET A C 1
ATOM 729 O O . MET A 1 99 ? 21.626 0.843 -24.740 1.00 93.12 99 MET A O 1
ATOM 733 N N . VAL A 1 100 ? 20.446 -0.784 -23.734 1.00 87.19 100 VAL A N 1
ATOM 734 C CA . VAL A 1 100 ? 20.739 -1.807 -24.759 1.00 87.19 100 VAL A CA 1
ATOM 735 C C . VAL A 1 100 ? 20.250 -1.357 -26.140 1.00 87.19 100 VAL A C 1
ATOM 737 O O . VAL A 1 100 ? 21.019 -1.374 -27.097 1.00 87.19 100 VAL A O 1
ATOM 740 N N . VAL A 1 101 ? 19.016 -0.852 -26.234 1.00 87.00 101 VAL A N 1
ATOM 741 C CA . VAL A 1 101 ? 18.456 -0.357 -27.504 1.00 87.00 101 VAL A CA 1
ATOM 742 C C . VAL A 1 101 ? 19.245 0.839 -28.049 1.00 87.00 101 VAL A C 1
ATOM 744 O O . VAL A 1 101 ? 19.450 0.939 -29.259 1.00 87.00 101 VAL A O 1
ATOM 747 N N . THR A 1 102 ? 19.718 1.747 -27.186 1.00 89.38 102 THR A N 1
ATOM 748 C CA . THR A 1 102 ? 20.548 2.877 -27.641 1.00 89.38 102 THR A CA 1
ATOM 749 C C . THR A 1 102 ? 21.913 2.437 -28.174 1.00 89.38 102 THR A C 1
ATOM 751 O O . THR A 1 102 ? 22.376 2.992 -29.170 1.00 89.38 102 THR A O 1
ATOM 754 N N . LEU A 1 103 ? 22.535 1.421 -27.564 1.00 89.38 103 LEU A N 1
ATOM 755 C CA . LEU A 1 103 ? 23.792 0.828 -28.033 1.00 89.38 103 LEU A CA 1
ATOM 756 C C . LEU A 1 103 ? 23.629 0.178 -29.408 1.00 89.38 103 LEU A C 1
ATOM 758 O O . LEU A 1 103 ? 24.417 0.464 -30.309 1.00 89.38 103 LEU A O 1
ATOM 762 N N . ASP A 1 104 ? 22.580 -0.626 -29.592 1.00 83.25 104 ASP A N 1
ATOM 763 C CA . ASP A 1 104 ? 22.265 -1.230 -30.891 1.00 83.25 104 ASP A CA 1
ATOM 764 C C . ASP A 1 104 ? 22.055 -0.156 -31.970 1.00 83.25 104 ASP A C 1
ATOM 766 O O . ASP A 1 104 ? 22.556 -0.280 -33.090 1.00 83.25 104 ASP A O 1
ATOM 770 N N . GLY A 1 105 ? 21.368 0.938 -31.622 1.00 86.00 105 GLY A N 1
ATOM 771 C CA . GLY A 1 105 ? 21.165 2.081 -32.512 1.00 86.00 105 GLY A CA 1
ATOM 772 C C . GLY A 1 105 ? 22.469 2.779 -32.913 1.00 86.00 105 GLY A C 1
ATOM 773 O O . GLY A 1 105 ? 22.651 3.114 -34.083 1.00 86.00 105 GLY A O 1
ATOM 774 N N . ALA A 1 106 ? 23.402 2.959 -31.975 1.00 90.88 106 ALA A N 1
ATOM 775 C CA . ALA A 1 106 ? 24.709 3.553 -32.257 1.00 90.88 106 ALA A CA 1
ATOM 776 C C . ALA A 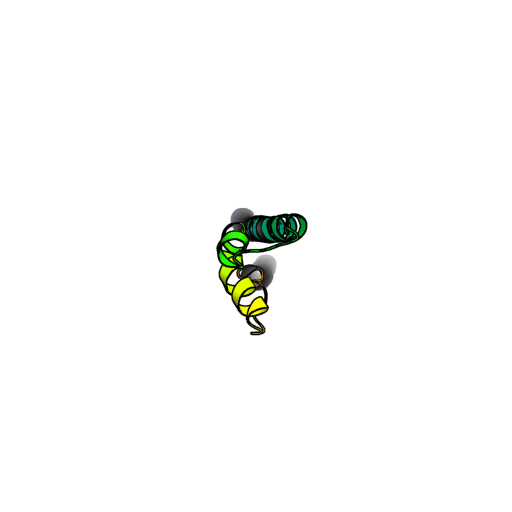1 106 ? 25.576 2.655 -33.157 1.00 90.88 106 ALA A C 1
ATOM 778 O O . ALA A 1 106 ? 26.214 3.147 -34.086 1.00 90.88 106 ALA A O 1
ATOM 779 N N . VAL A 1 107 ? 25.567 1.337 -32.924 1.00 88.19 107 VAL A N 1
ATOM 780 C CA . VAL A 1 107 ? 26.282 0.361 -33.767 1.00 88.19 107 VAL A CA 1
ATOM 781 C C . VAL A 1 107 ? 25.715 0.336 -35.186 1.00 88.19 107 VAL A C 1
ATOM 783 O O . VAL A 1 107 ? 26.480 0.256 -36.146 1.00 88.19 107 VAL A O 1
ATOM 786 N N . ALA A 1 108 ? 24.392 0.436 -35.336 1.00 85.38 108 ALA A N 1
ATOM 787 C CA . ALA A 1 108 ? 23.748 0.510 -36.644 1.00 85.38 108 ALA A CA 1
ATOM 788 C C . ALA A 1 108 ? 24.118 1.786 -37.417 1.00 85.38 108 ALA A C 1
ATOM 790 O O . ALA A 1 108 ? 24.269 1.720 -38.628 1.00 85.38 108 ALA A O 1
ATOM 791 N N . ALA A 1 109 ? 24.297 2.923 -36.736 1.00 87.44 109 ALA A N 1
ATOM 792 C CA . ALA A 1 109 ? 24.683 4.187 -37.369 1.00 87.44 109 ALA A CA 1
ATOM 793 C C . ALA A 1 109 ? 26.153 4.235 -37.830 1.00 87.44 109 ALA A C 1
ATOM 795 O O . ALA A 1 109 ? 26.518 5.104 -38.619 1.00 87.44 109 ALA A O 1
ATOM 796 N N . LEU A 1 110 ? 26.999 3.338 -37.311 1.00 87.06 110 LEU A N 1
ATOM 797 C CA . LEU A 1 110 ? 28.419 3.247 -37.661 1.00 87.06 110 LEU A CA 1
ATOM 798 C C . LEU A 1 110 ? 28.694 2.270 -38.823 1.00 87.06 110 LEU A C 1
ATOM 800 O O . LEU A 1 110 ? 29.816 2.227 -39.326 1.00 87.06 110 LEU A O 1
ATOM 804 N N . ARG A 1 111 ? 27.698 1.474 -39.229 1.00 71.12 111 ARG A N 1
ATOM 805 C CA . ARG A 1 111 ? 27.745 0.598 -40.410 1.00 71.12 111 ARG A CA 1
ATOM 806 C C . ARG A 1 111 ? 27.119 1.275 -41.619 1.00 71.12 111 ARG A C 1
ATOM 808 O O . ARG A 1 111 ? 27.626 1.000 -42.726 1.00 71.12 111 ARG A O 1
#

pLDDT: mean 81.23, std 8.27, range [53.66, 94.19]